Protein AF-A0A9W7D3G8-F1 (afdb_monomer)

Nearest PDB structures (foldseek):
  3hm5-assembly1_A  TM=4.843E-01  e=8.483E+00  Homo sapiens
  6sce-assembly1_A  TM=4.038E-01  e=8.483E+00  Thermus thermophilus HB8

InterPro domains:
  IPR009057 Homedomain-like superfamily [SSF46689] (3-89)

Structure (mmCIF, N/CA/C/O backbone):
data_AF-A0A9W7D3G8-F1
#
_entry.id   AF-A0A9W7D3G8-F1
#
loop_
_atom_site.group_PDB
_atom_site.id
_atom_site.type_symbol
_atom_site.label_atom_id
_atom_site.label_alt_id
_atom_site.label_comp_id
_atom_site.label_asym_id
_atom_site.label_entity_id
_atom_site.label_seq_id
_atom_site.pdbx_PDB_ins_code
_atom_site.Cartn_x
_atom_site.Cartn_y
_atom_site.Cartn_z
_atom_site.occupancy
_atom_site.B_iso_or_equiv
_atom_site.auth_seq_id
_atom_site.auth_comp_id
_atom_site.auth_asym_id
_atom_site.auth_atom_id
_atom_site.pdbx_PDB_model_num
ATOM 1 N N . MET A 1 1 ? 41.349 -8.735 -30.946 1.00 40.84 1 MET A N 1
ATOM 2 C CA . MET A 1 1 ? 40.326 -9.635 -31.517 1.00 40.84 1 MET A CA 1
ATOM 3 C C . MET A 1 1 ? 39.024 -8.862 -31.559 1.00 40.84 1 MET A C 1
ATOM 5 O O . MET A 1 1 ? 38.659 -8.267 -30.554 1.00 40.84 1 MET A O 1
ATOM 9 N N . ALA A 1 2 ? 38.453 -8.734 -32.753 1.00 48.41 2 ALA A N 1
ATOM 10 C CA . ALA A 1 2 ? 37.359 -7.824 -33.064 1.00 48.41 2 ALA A CA 1
ATOM 11 C C . ALA A 1 2 ? 36.114 -8.141 -32.227 1.00 48.41 2 ALA A C 1
ATOM 13 O O . ALA A 1 2 ? 35.678 -9.291 -32.185 1.00 4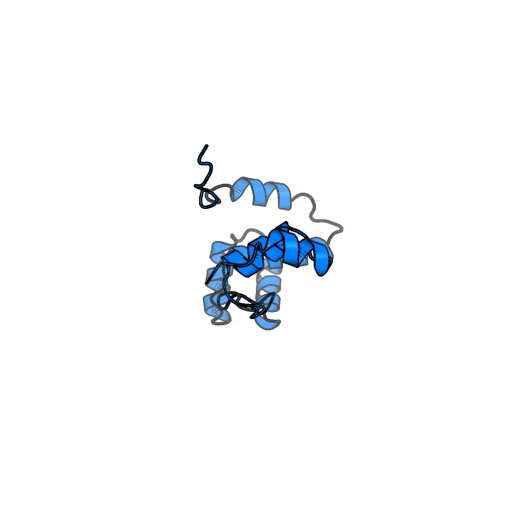8.41 2 ALA A O 1
ATOM 14 N N . GLY A 1 3 ? 35.552 -7.121 -31.574 1.00 55.50 3 GLY A N 1
ATOM 15 C CA . GLY A 1 3 ? 34.208 -7.206 -31.019 1.00 55.50 3 GLY A CA 1
ATOM 16 C C . GLY A 1 3 ? 33.259 -7.531 -32.164 1.00 55.50 3 GLY A C 1
ATOM 17 O O . GLY A 1 3 ? 33.122 -6.732 -33.088 1.00 55.50 3 GLY A O 1
ATOM 18 N N . GLN A 1 4 ? 32.696 -8.738 -32.150 1.00 65.62 4 GLN A N 1
ATOM 19 C CA . GLN A 1 4 ? 31.721 -9.150 -33.149 1.00 65.62 4 GLN A CA 1
ATOM 20 C C . GLN A 1 4 ? 30.579 -8.134 -33.174 1.00 65.62 4 GLN A C 1
ATOM 22 O O . GLN A 1 4 ? 30.129 -7.678 -32.120 1.00 65.62 4 GLN A O 1
ATOM 27 N N . ASP A 1 5 ? 30.139 -7.770 -34.379 1.00 85.50 5 ASP A N 1
ATOM 28 C CA . ASP A 1 5 ? 29.003 -6.881 -34.578 1.00 85.50 5 ASP A CA 1
ATOM 29 C C . ASP A 1 5 ? 27.758 -7.513 -33.942 1.00 85.50 5 ASP A C 1
ATOM 31 O O . ASP A 1 5 ? 27.146 -8.442 -34.478 1.00 85.50 5 ASP A O 1
ATOM 35 N N . TRP A 1 6 ? 27.415 -7.041 -32.744 1.00 82.00 6 TRP A N 1
ATOM 36 C CA . TRP A 1 6 ? 26.304 -7.552 -31.949 1.00 82.00 6 TRP A CA 1
ATOM 37 C C . TRP A 1 6 ? 24.971 -7.410 -32.692 1.00 82.00 6 TRP A C 1
ATOM 39 O O . TRP A 1 6 ? 24.040 -8.164 -32.409 1.00 82.00 6 TRP A O 1
ATOM 49 N N . LEU A 1 7 ? 24.881 -6.494 -33.664 1.00 84.88 7 LEU A N 1
ATOM 50 C CA . LEU A 1 7 ? 23.701 -6.308 -34.501 1.00 84.88 7 LEU A CA 1
ATOM 51 C C . LEU A 1 7 ? 23.529 -7.470 -35.491 1.00 84.88 7 LEU A C 1
ATOM 53 O O . LEU A 1 7 ? 22.426 -7.996 -35.640 1.00 84.88 7 LEU A O 1
ATOM 57 N N . ALA A 1 8 ? 24.624 -7.923 -36.107 1.00 85.56 8 ALA A N 1
ATOM 58 C CA . ALA A 1 8 ? 24.630 -9.088 -36.988 1.00 85.56 8 ALA A CA 1
ATOM 59 C C . ALA A 1 8 ? 24.293 -10.381 -36.224 1.00 85.56 8 ALA A C 1
ATOM 61 O O . ALA A 1 8 ? 23.520 -11.209 -36.709 1.00 85.56 8 ALA A O 1
ATOM 62 N N . VAL A 1 9 ? 24.810 -10.526 -34.998 1.00 84.19 9 VAL A N 1
ATOM 63 C CA . VAL A 1 9 ? 24.475 -11.649 -34.103 1.00 84.19 9 VAL A CA 1
ATOM 64 C C . VAL A 1 9 ? 23.005 -11.596 -33.669 1.00 84.19 9 VAL A C 1
ATOM 66 O O . VAL A 1 9 ? 22.341 -12.628 -33.603 1.00 84.19 9 VAL A O 1
ATOM 69 N N . ALA A 1 10 ? 22.457 -10.409 -33.406 1.00 87.56 10 ALA A N 1
ATOM 70 C CA . ALA A 1 10 ? 21.046 -10.253 -33.056 1.00 87.56 10 ALA A CA 1
ATOM 71 C C . ALA A 1 10 ? 20.121 -10.662 -34.211 1.00 87.56 10 ALA A C 1
ATOM 73 O O . ALA A 1 10 ? 19.169 -11.416 -34.000 1.00 87.56 10 ALA A O 1
ATOM 74 N N . ALA A 1 11 ? 20.441 -10.220 -35.432 1.00 86.69 11 ALA A N 1
ATOM 75 C CA . ALA A 1 11 ? 19.683 -10.550 -36.634 1.00 86.69 11 ALA A CA 1
ATOM 76 C C . ALA A 1 11 ? 19.690 -12.059 -36.928 1.00 86.69 11 ALA A C 1
ATOM 78 O O . ALA A 1 11 ? 18.644 -12.617 -37.254 1.00 86.69 11 ALA A O 1
ATOM 79 N N . SER A 1 12 ? 20.832 -12.734 -36.755 1.00 88.81 12 SER A N 1
ATOM 80 C CA . SER A 1 12 ? 20.933 -14.183 -36.977 1.00 88.81 12 SER A CA 1
ATOM 81 C C . SER A 1 12 ? 20.210 -15.020 -35.918 1.00 88.81 12 SER A C 1
ATOM 83 O O . SER A 1 12 ? 19.737 -16.109 -36.227 1.00 88.81 12 SER A O 1
ATOM 85 N N . ASN A 1 13 ? 20.078 -14.508 -34.690 1.00 89.00 13 ASN A N 1
ATOM 86 C CA . ASN A 1 13 ? 19.409 -15.196 -33.580 1.00 89.00 13 ASN A CA 1
ATOM 87 C C . ASN A 1 13 ? 17.949 -14.754 -33.378 1.00 89.00 13 ASN A C 1
ATOM 89 O O . ASN A 1 13 ? 17.342 -15.103 -32.366 1.00 89.00 13 ASN A O 1
ATOM 93 N N . ALA A 1 14 ? 17.388 -13.968 -34.305 1.00 90.31 14 ALA A N 1
ATOM 94 C CA . ALA A 1 14 ? 16.047 -13.385 -34.195 1.00 90.31 14 ALA A CA 1
ATOM 95 C C . ALA A 1 14 ? 15.807 -12.630 -32.865 1.00 90.31 14 ALA A C 1
ATOM 97 O O . ALA A 1 14 ? 14.689 -12.561 -32.352 1.00 90.31 14 ALA A O 1
ATOM 98 N N . VAL A 1 15 ? 16.863 -12.041 -32.298 1.00 87.12 15 VAL A N 1
ATOM 99 C CA . VAL A 1 15 ? 16.794 -11.210 -31.093 1.00 87.12 15 VAL A CA 1
ATOM 100 C C . VAL A 1 15 ? 16.591 -9.764 -31.523 1.00 87.12 15 VAL A C 1
ATOM 102 O O . VAL A 1 15 ? 17.273 -9.266 -32.417 1.00 87.12 15 VAL A O 1
ATOM 105 N N . SER A 1 16 ? 15.669 -9.048 -30.874 1.00 88.44 16 SER A N 1
ATOM 106 C CA . SER A 1 16 ? 15.460 -7.635 -31.198 1.00 88.44 16 SER A CA 1
ATOM 107 C C . SER A 1 16 ? 16.734 -6.815 -30.947 1.00 88.44 16 SER A C 1
ATOM 109 O O . SER A 1 16 ? 17.447 -7.045 -29.965 1.00 88.44 16 SER A O 1
ATOM 111 N N . ALA A 1 17 ? 16.997 -5.811 -31.789 1.00 86.06 17 ALA A N 1
ATOM 112 C CA . ALA A 1 17 ? 18.155 -4.929 -31.623 1.00 86.06 17 ALA A CA 1
ATOM 113 C C . ALA A 1 17 ? 18.176 -4.260 -30.236 1.00 86.06 17 ALA A C 1
ATOM 115 O O . ALA A 1 17 ? 19.233 -4.105 -29.630 1.00 86.06 17 ALA A O 1
ATOM 116 N N . SER A 1 18 ? 17.001 -3.930 -29.690 1.00 84.88 18 SER A N 1
ATOM 117 C CA . SER A 1 18 ? 16.853 -3.377 -28.341 1.00 84.88 18 SER A CA 1
ATOM 118 C C . SER A 1 18 ? 17.298 -4.359 -27.255 1.00 84.88 18 SER A C 1
ATOM 120 O O . SER A 1 18 ? 18.024 -3.977 -26.337 1.00 84.88 18 SER A O 1
ATOM 122 N N . THR A 1 19 ? 16.900 -5.630 -27.366 1.00 83.25 19 THR A N 1
ATOM 123 C CA . THR A 1 19 ? 17.289 -6.695 -26.430 1.00 83.25 19 THR A CA 1
ATOM 124 C C . THR A 1 19 ? 18.784 -6.980 -26.518 1.00 83.25 19 THR A C 1
ATOM 126 O O . THR A 1 19 ? 19.449 -7.024 -25.486 1.00 83.25 19 THR A O 1
ATOM 129 N N . ALA A 1 20 ? 19.326 -7.109 -27.730 1.00 87.00 20 ALA A N 1
ATOM 130 C CA . ALA A 1 20 ? 20.750 -7.347 -27.940 1.00 87.00 20 ALA A CA 1
ATOM 131 C C . ALA A 1 20 ? 21.598 -6.191 -27.394 1.00 87.00 20 ALA A C 1
ATOM 133 O O . ALA A 1 20 ? 22.511 -6.424 -26.609 1.00 87.00 20 ALA A O 1
ATOM 134 N N . ARG A 1 21 ? 21.214 -4.937 -27.680 1.00 85.50 21 ARG A N 1
ATOM 135 C CA . ARG A 1 21 ? 21.859 -3.750 -27.104 1.00 85.50 21 ARG A CA 1
ATOM 136 C C . ARG A 1 21 ? 21.813 -3.760 -25.579 1.00 85.50 21 ARG A C 1
ATOM 138 O O . ARG A 1 21 ? 22.806 -3.416 -24.947 1.00 85.50 21 ARG A O 1
ATOM 145 N N . CYS A 1 22 ? 20.679 -4.136 -24.986 1.00 81.94 22 CYS A N 1
ATOM 146 C CA . CYS A 1 22 ? 20.534 -4.220 -23.534 1.00 81.94 22 CYS A CA 1
ATOM 147 C C . CYS A 1 22 ? 21.470 -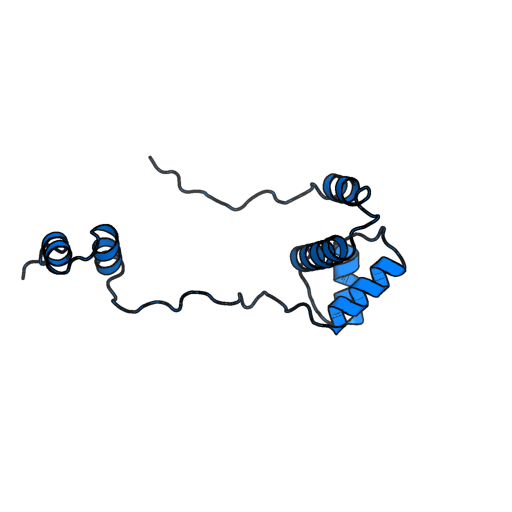5.279 -22.933 1.00 81.94 22 CYS A C 1
ATOM 149 O O . CYS A 1 22 ? 22.140 -4.989 -21.948 1.00 81.94 22 CYS A O 1
ATOM 151 N N . ILE A 1 23 ? 21.580 -6.459 -23.550 1.00 83.56 23 ILE A N 1
ATOM 152 C CA . ILE A 1 23 ? 22.485 -7.534 -23.109 1.00 83.56 23 ILE A CA 1
ATOM 153 C C . ILE A 1 23 ? 23.949 -7.099 -23.242 1.00 83.56 23 ILE A C 1
ATOM 155 O O . ILE A 1 23 ? 24.708 -7.214 -22.281 1.00 83.56 23 ILE A O 1
ATOM 159 N N . THR A 1 24 ? 24.336 -6.540 -24.393 1.00 83.56 24 THR A N 1
ATOM 160 C CA . THR A 1 24 ? 25.699 -6.046 -24.634 1.00 83.56 24 THR A CA 1
ATOM 161 C C . THR A 1 24 ? 26.067 -4.916 -23.671 1.00 83.56 24 THR A C 1
ATOM 163 O O . THR A 1 24 ? 27.162 -4.924 -23.121 1.00 83.56 24 THR A O 1
ATOM 166 N N . ALA A 1 25 ? 25.152 -3.973 -23.414 1.00 82.62 25 ALA A N 1
ATOM 167 C CA . ALA A 1 25 ? 25.376 -2.870 -22.478 1.00 82.62 25 ALA A CA 1
ATOM 168 C C . ALA A 1 25 ? 25.412 -3.327 -21.012 1.00 82.62 25 ALA A C 1
ATOM 170 O O . ALA A 1 25 ? 26.158 -2.766 -20.214 1.00 82.62 25 ALA A O 1
ATOM 171 N N . LYS A 1 26 ? 24.613 -4.338 -20.650 1.00 81.75 26 LYS A N 1
ATOM 172 C CA . LYS A 1 26 ? 24.596 -4.920 -19.302 1.00 81.75 26 LYS A CA 1
ATOM 173 C C . LYS A 1 26 ? 25.840 -5.774 -19.033 1.00 81.75 26 LYS A C 1
ATOM 175 O O . LYS A 1 26 ? 26.209 -5.939 -17.876 1.00 81.75 26 LYS A O 1
ATOM 180 N N . GLY A 1 27 ? 26.463 -6.331 -20.077 1.00 78.50 27 GLY A N 1
ATOM 181 C CA . GLY A 1 27 ? 27.680 -7.146 -19.977 1.00 78.50 27 GLY A CA 1
ATOM 182 C C . GLY A 1 27 ? 27.493 -8.481 -19.245 1.00 78.50 27 GLY A C 1
ATOM 183 O O . GLY A 1 27 ? 28.469 -9.166 -18.964 1.00 78.50 27 GLY A O 1
ATOM 184 N N . SER A 1 28 ? 26.250 -8.854 -18.926 1.00 73.00 28 SER A N 1
ATOM 185 C CA . SER A 1 28 ? 25.898 -10.087 -18.226 1.00 73.00 28 SER A CA 1
ATOM 186 C C . SER A 1 28 ? 24.575 -10.638 -18.753 1.00 73.00 28 SER A C 1
ATOM 188 O O . SER A 1 28 ? 23.599 -9.901 -18.924 1.00 73.00 28 SER A O 1
ATOM 190 N N . ILE A 1 29 ? 24.548 -11.953 -18.977 1.00 74.00 29 ILE A N 1
ATOM 191 C CA . ILE A 1 29 ? 23.344 -12.717 -19.335 1.00 74.00 29 ILE A CA 1
ATOM 192 C C . ILE A 1 29 ? 22.472 -13.039 -18.115 1.00 74.00 29 ILE A C 1
ATOM 194 O O . ILE A 1 29 ? 21.399 -13.624 -18.262 1.00 74.00 29 ILE A O 1
ATOM 198 N N . GLU A 1 30 ? 22.913 -12.663 -16.912 1.00 77.19 30 GLU A N 1
ATOM 199 C CA . GLU A 1 30 ? 22.171 -12.921 -15.688 1.00 77.19 30 GLU A CA 1
ATOM 200 C C . GLU A 1 30 ? 20.860 -12.129 -15.692 1.00 77.19 30 GLU A C 1
ATOM 202 O O . GLU A 1 30 ? 20.823 -10.888 -15.744 1.00 77.19 30 GLU A O 1
ATOM 207 N N . GLN A 1 31 ? 19.749 -12.864 -15.672 1.00 70.62 31 GLN A N 1
ATOM 208 C CA . GLN A 1 31 ? 18.434 -12.274 -15.505 1.00 70.62 31 GLN A CA 1
ATOM 209 C C . GLN A 1 31 ? 18.302 -11.851 -14.046 1.00 70.62 31 GLN A C 1
ATOM 211 O O . GLN A 1 31 ? 18.267 -12.688 -13.152 1.00 70.62 31 GLN A O 1
ATOM 216 N N . GLN A 1 32 ? 18.228 -10.540 -13.805 1.00 72.94 32 GLN A N 1
ATOM 217 C CA . GLN A 1 32 ? 17.902 -10.057 -12.469 1.00 72.94 32 GLN A CA 1
ATOM 218 C C . GLN A 1 32 ? 16.508 -10.572 -12.094 1.00 72.94 32 GLN A C 1
ATOM 220 O O . GLN A 1 32 ? 15.622 -10.561 -12.962 1.00 72.94 32 GLN A O 1
ATOM 225 N N . PRO A 1 33 ? 16.300 -10.997 -10.837 1.00 74.75 33 PRO A N 1
ATOM 226 C CA . PRO A 1 33 ? 14.980 -11.374 -10.363 1.00 74.75 33 PRO A CA 1
ATOM 227 C C . PRO A 1 33 ? 14.007 -10.228 -10.650 1.00 74.75 33 PRO A C 1
ATOM 229 O O . PRO A 1 33 ? 14.234 -9.075 -10.279 1.00 74.75 33 PRO A O 1
ATOM 232 N N . ARG A 1 34 ? 12.956 -10.536 -11.413 1.00 78.19 34 ARG A N 1
ATOM 233 C CA . ARG A 1 34 ? 11.941 -9.560 -11.799 1.00 78.19 34 ARG A CA 1
ATOM 234 C C . ARG A 1 34 ? 10.887 -9.501 -10.706 1.00 78.19 34 ARG A C 1
ATOM 236 O O . ARG A 1 34 ? 10.214 -10.492 -10.443 1.00 78.19 34 ARG A O 1
ATOM 243 N N . GLY A 1 35 ? 10.723 -8.316 -10.131 1.00 74.50 35 GLY A N 1
ATOM 244 C CA . GLY A 1 35 ? 9.776 -8.079 -9.048 1.00 74.50 35 GLY A CA 1
ATOM 245 C C . GLY A 1 35 ? 10.364 -8.358 -7.666 1.00 74.50 35 GLY A C 1
ATOM 246 O O . GLY A 1 35 ? 11.390 -9.013 -7.509 1.00 74.50 35 GLY A O 1
ATOM 247 N N . GLY A 1 36 ? 9.708 -7.796 -6.656 1.00 69.69 36 GLY A N 1
ATOM 248 C CA . GLY A 1 36 ? 10.106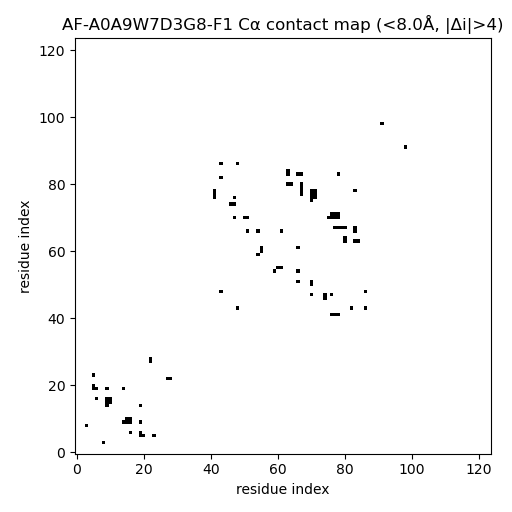 -7.897 -5.261 1.00 69.69 36 GLY A CA 1
ATOM 249 C C . GLY A 1 36 ? 9.236 -6.996 -4.396 1.00 69.69 36 GLY A C 1
ATOM 250 O O . GLY A 1 36 ? 8.810 -5.921 -4.825 1.00 69.69 36 GLY A O 1
ATOM 251 N N . VAL A 1 37 ? 8.957 -7.443 -3.175 1.00 65.56 37 VAL A N 1
ATOM 252 C CA . VAL A 1 37 ? 8.341 -6.592 -2.157 1.00 65.56 37 VAL A CA 1
ATOM 253 C C . VAL A 1 37 ? 9.450 -5.729 -1.571 1.00 65.56 37 VAL A C 1
ATOM 255 O O . VAL A 1 37 ? 10.488 -6.243 -1.158 1.00 65.56 37 VAL A O 1
ATOM 258 N N . ARG A 1 38 ? 9.261 -4.405 -1.565 1.00 66.88 38 ARG A N 1
ATOM 259 C CA . ARG A 1 38 ? 10.210 -3.503 -0.900 1.00 66.88 38 ARG A CA 1
ATOM 260 C C . ARG A 1 38 ? 10.264 -3.885 0.577 1.00 66.88 38 ARG A C 1
ATOM 262 O O . ARG A 1 38 ? 9.212 -4.031 1.189 1.00 66.88 38 ARG A O 1
ATOM 269 N N . SER A 1 39 ? 11.458 -3.981 1.154 1.00 58.56 39 SER A N 1
ATOM 270 C CA . SER A 1 39 ? 11.650 -4.291 2.581 1.00 58.56 39 SER A CA 1
ATOM 271 C C . SER A 1 39 ? 10.895 -3.338 3.517 1.00 58.56 39 SER A C 1
ATOM 273 O O . SER A 1 39 ? 10.501 -3.736 4.604 1.00 58.56 39 SER A O 1
ATOM 275 N N . VAL A 1 40 ? 10.633 -2.104 3.072 1.00 59.09 40 VAL A N 1
ATOM 276 C CA . VAL A 1 40 ? 9.866 -1.085 3.811 1.00 59.09 40 VAL A CA 1
ATOM 277 C C . VAL A 1 40 ? 8.340 -1.272 3.738 1.00 59.09 40 VAL A C 1
ATOM 279 O O . VAL A 1 40 ? 7.587 -0.527 4.359 1.00 59.09 40 VAL A O 1
ATOM 282 N N . CYS A 1 41 ? 7.848 -2.228 2.947 1.00 57.41 41 CYS A N 1
ATOM 283 C CA . CYS A 1 41 ? 6.421 -2.507 2.834 1.00 57.41 41 CYS A CA 1
ATOM 284 C C . CYS A 1 41 ? 5.971 -3.349 4.031 1.00 57.41 41 CYS A C 1
ATOM 286 O O . CYS A 1 41 ? 5.913 -4.577 3.953 1.00 57.41 41 CYS A O 1
ATOM 288 N N . ILE A 1 42 ? 5.641 -2.684 5.138 1.00 67.31 42 ILE A N 1
ATOM 289 C CA 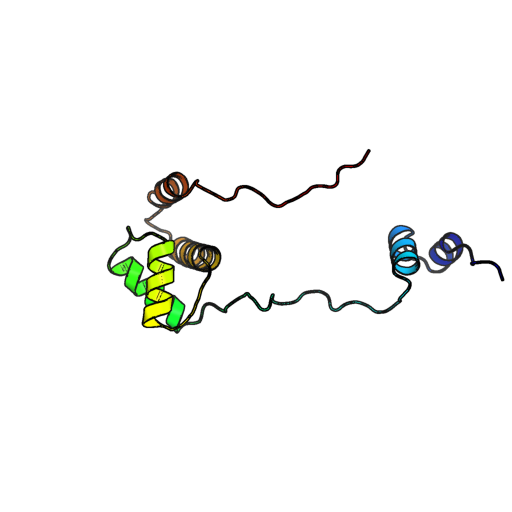. ILE A 1 42 ? 4.987 -3.337 6.272 1.00 67.31 42 ILE A CA 1
ATOM 290 C C . ILE A 1 42 ? 3.627 -3.843 5.804 1.00 67.31 42 ILE A C 1
ATOM 292 O O . ILE A 1 42 ? 2.815 -3.105 5.239 1.00 67.31 42 ILE A O 1
ATOM 296 N N . LYS A 1 43 ? 3.406 -5.145 5.984 1.00 75.81 43 LYS A N 1
ATOM 297 C CA . LYS A 1 43 ? 2.149 -5.776 5.607 1.00 75.81 43 LYS A CA 1
ATOM 298 C C . LYS A 1 43 ? 1.067 -5.260 6.550 1.00 75.81 43 LYS A C 1
ATOM 300 O O . LYS A 1 43 ? 1.220 -5.377 7.760 1.00 75.81 43 LYS A O 1
ATOM 305 N N . MET A 1 44 ? -0.024 -4.740 5.996 1.00 84.19 44 MET A N 1
ATOM 306 C CA . MET A 1 44 ? -1.235 -4.467 6.768 1.00 84.19 44 MET A CA 1
ATOM 307 C C . MET A 1 44 ? -1.787 -5.800 7.269 1.00 84.19 44 MET A C 1
ATOM 309 O O . MET A 1 44 ? -2.355 -6.579 6.500 1.00 84.19 44 MET A O 1
ATOM 313 N N . THR A 1 45 ? -1.497 -6.123 8.528 1.00 85.44 45 THR A N 1
ATOM 314 C CA . THR A 1 45 ? -1.958 -7.354 9.167 1.00 85.44 45 THR A CA 1
ATOM 315 C C . THR A 1 45 ? -3.443 -7.242 9.493 1.00 85.44 45 THR A C 1
ATOM 317 O O . THR A 1 45 ? -4.001 -6.149 9.537 1.00 85.44 45 THR A O 1
ATOM 320 N N . VAL A 1 46 ? -4.093 -8.383 9.727 1.00 83.94 46 VAL A N 1
ATOM 321 C CA . VAL A 1 46 ? -5.514 -8.419 10.109 1.00 83.94 46 VAL A CA 1
ATOM 322 C C . VAL A 1 46 ? -5.758 -7.613 11.388 1.00 83.94 46 VAL A C 1
ATOM 324 O O . VAL A 1 46 ? -6.740 -6.892 11.472 1.00 83.94 46 VAL A O 1
ATOM 327 N N . GLU A 1 47 ? -4.830 -7.676 12.343 1.00 86.88 47 GLU A N 1
ATOM 328 C CA . GLU A 1 47 ? -4.881 -6.910 13.592 1.00 86.88 47 GLU A CA 1
ATOM 329 C C . GLU A 1 47 ? -4.837 -5.393 13.352 1.00 86.88 47 GLU A C 1
ATOM 331 O O . GLU A 1 47 ? -5.706 -4.669 13.833 1.00 86.88 47 GLU A O 1
ATOM 336 N N . VAL A 1 48 ? -3.891 -4.918 12.532 1.00 88.12 48 VAL A N 1
ATOM 337 C CA . VAL A 1 48 ? -3.778 -3.496 12.160 1.00 88.12 48 VAL A CA 1
ATOM 338 C C . VAL A 1 48 ? -5.028 -3.023 11.415 1.00 88.12 48 VAL A C 1
ATOM 340 O O . VAL A 1 48 ? -5.542 -1.941 11.687 1.00 88.12 48 VAL A O 1
ATOM 343 N N . MET A 1 49 ? -5.549 -3.842 10.498 1.00 88.31 49 MET A N 1
ATOM 344 C CA . MET A 1 49 ? -6.777 -3.534 9.758 1.00 88.31 49 MET A CA 1
ATOM 345 C C . MET A 1 49 ? -8.005 -3.482 10.676 1.00 88.31 49 MET A C 1
ATOM 347 O O . MET A 1 49 ? -8.841 -2.602 10.508 1.00 88.31 49 MET A O 1
ATOM 351 N N . SER A 1 50 ? -8.098 -4.377 11.663 1.00 88.50 50 SER A N 1
ATOM 352 C CA . SER A 1 50 ? -9.198 -4.394 12.634 1.00 88.50 50 SER A CA 1
ATOM 353 C C . SER A 1 50 ? -9.199 -3.146 13.515 1.00 88.50 50 SER A C 1
ATOM 355 O O . SER A 1 50 ? -10.257 -2.571 13.746 1.00 88.50 50 SER A O 1
ATOM 357 N N . LYS A 1 51 ? -8.024 -2.702 13.980 1.00 89.25 51 LYS A N 1
ATOM 358 C CA . LYS A 1 51 ? -7.903 -1.457 14.751 1.00 89.25 51 LYS A CA 1
ATOM 359 C C . LYS A 1 51 ? -8.250 -0.231 13.915 1.00 89.25 51 LYS A C 1
ATOM 361 O O . LYS A 1 51 ? -8.928 0.670 14.390 1.00 89.25 51 LYS A O 1
ATOM 366 N N . LEU A 1 52 ? -7.847 -0.229 12.645 1.00 87.75 52 LEU A N 1
ATOM 367 C CA . LEU A 1 52 ? -8.213 0.834 11.716 1.00 87.75 52 LEU A CA 1
ATOM 368 C C . LEU A 1 52 ? -9.733 0.904 11.476 1.00 87.75 52 LEU A C 1
ATOM 370 O O . LEU A 1 52 ? -10.260 1.999 11.319 1.00 87.75 52 LEU A O 1
ATOM 374 N N . GLU A 1 53 ? -10.439 -0.232 11.461 1.00 86.75 53 GLU A N 1
ATOM 375 C CA . GLU A 1 53 ? -11.910 -0.264 11.412 1.00 86.75 53 GLU A CA 1
ATOM 376 C C . GLU A 1 53 ? -12.548 0.327 12.671 1.00 86.75 53 GLU A C 1
ATOM 378 O O . GLU A 1 53 ? -13.400 1.204 12.556 1.00 86.75 53 GLU A O 1
ATOM 383 N N . GLU A 1 54 ? -12.086 -0.086 13.852 1.00 88.62 54 GLU A N 1
ATOM 384 C CA . GLU A 1 54 ? -12.557 0.424 15.149 1.00 88.62 54 GLU A CA 1
ATOM 385 C C . GLU A 1 54 ? -12.426 1.954 15.234 1.00 88.62 54 GLU A C 1
ATOM 387 O O . GLU A 1 54 ? -13.379 2.648 15.579 1.00 88.62 54 GLU A O 1
ATOM 392 N N . TYR A 1 55 ? -11.289 2.498 14.798 1.00 85.88 55 TYR A N 1
ATOM 393 C CA . TYR A 1 55 ? -11.050 3.941 14.750 1.00 85.88 55 TYR A CA 1
ATOM 394 C C . TYR A 1 55 ? -12.028 4.695 13.843 1.00 85.88 55 TYR A C 1
ATOM 396 O O . TYR A 1 55 ? -12.438 5.805 14.176 1.00 85.88 55 TYR A O 1
ATOM 404 N N . LEU A 1 56 ? -12.403 4.116 12.700 1.00 82.50 56 LEU A N 1
ATOM 405 C CA . LEU A 1 56 ? -13.373 4.729 11.788 1.00 82.50 56 LEU A CA 1
ATOM 406 C C . LEU A 1 56 ? -14.798 4.679 12.336 1.00 82.50 56 LEU A C 1
ATOM 408 O O . LEU A 1 56 ? -15.559 5.618 12.102 1.00 82.50 56 LEU A O 1
ATOM 412 N N . ASP A 1 57 ? -15.153 3.592 13.023 1.00 82.00 57 ASP A N 1
ATOM 413 C CA . ASP A 1 57 ? -16.469 3.431 13.642 1.00 82.00 57 ASP A CA 1
ATOM 414 C C . ASP A 1 57 ? -16.632 4.371 14.854 1.00 82.00 57 ASP A C 1
ATOM 416 O O . ASP A 1 57 ? -17.727 4.887 15.085 1.00 82.00 57 ASP A O 1
ATOM 420 N N . GLU A 1 58 ? -15.551 4.650 15.593 1.00 83.75 58 GLU A N 1
ATOM 421 C CA . GLU A 1 58 ? -15.552 5.588 16.723 1.00 83.75 58 GLU A CA 1
ATOM 422 C C . GLU A 1 58 ? -15.476 7.062 16.290 1.00 83.75 58 GLU A C 1
ATOM 424 O O . GLU A 1 58 ? -16.256 7.885 16.773 1.00 83.75 58 GLU A O 1
ATOM 429 N N . GLN A 1 59 ? -14.530 7.414 15.409 1.00 77.56 59 GLN A N 1
ATOM 430 C CA . GLN A 1 59 ? -14.228 8.798 15.016 1.00 77.56 59 GLN A CA 1
ATOM 431 C C . GLN A 1 59 ? -13.753 8.877 13.552 1.00 77.56 59 GLN A C 1
ATOM 433 O O . GLN A 1 59 ? -12.563 8.828 13.230 1.00 77.56 59 GLN A O 1
ATOM 438 N N . ALA A 1 60 ? -14.705 9.050 12.633 1.00 71.12 60 ALA A N 1
ATOM 439 C CA . ALA A 1 60 ? -14.439 9.114 11.193 1.00 71.12 60 ALA A CA 1
ATOM 440 C C . ALA A 1 60 ? -13.709 10.395 10.721 1.00 71.12 60 ALA A C 1
ATOM 442 O O . ALA A 1 60 ? -13.305 10.476 9.559 1.00 71.12 60 ALA A O 1
ATOM 443 N N . ASP A 1 61 ? -13.562 11.401 11.583 1.00 74.19 61 ASP A N 1
ATOM 444 C CA . ASP A 1 61 ? -12.915 12.692 11.317 1.00 74.19 61 ASP A CA 1
ATOM 445 C C . ASP A 1 61 ? -11.413 12.714 11.653 1.00 74.19 61 ASP A C 1
ATOM 447 O O . ASP A 1 61 ? -10.729 13.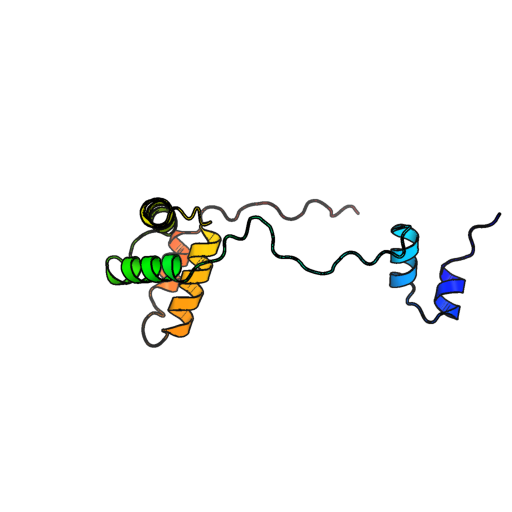710 11.400 1.00 74.19 61 ASP A O 1
ATOM 451 N N . MET A 1 62 ? -10.866 11.613 12.176 1.00 78.50 62 MET A N 1
ATOM 452 C CA . MET A 1 62 ? -9.441 11.522 12.484 1.00 78.50 62 MET A CA 1
ATOM 453 C C . MET A 1 62 ? -8.564 11.613 11.230 1.00 78.50 62 MET A C 1
ATOM 455 O O . MET A 1 62 ? -8.812 10.993 10.194 1.00 78.50 62 MET A O 1
ATOM 459 N N . THR A 1 63 ? -7.461 12.355 11.346 1.00 82.62 63 THR A N 1
ATOM 460 C CA . THR A 1 63 ? -6.475 12.454 10.265 1.00 82.62 63 THR A CA 1
ATOM 461 C C . THR A 1 63 ? -5.646 11.170 10.154 1.00 82.62 63 THR A C 1
ATOM 463 O O . THR A 1 63 ? -5.375 10.485 11.141 1.00 82.62 63 THR A O 1
ATOM 466 N N . MET A 1 64 ? -5.156 10.862 8.948 1.00 83.50 64 MET A N 1
ATOM 467 C CA . MET A 1 64 ? -4.326 9.669 8.709 1.00 83.50 64 MET A CA 1
ATOM 468 C C . MET A 1 64 ? -3.013 9.671 9.512 1.00 83.50 64 MET A C 1
ATOM 470 O O . MET A 1 64 ? -2.477 8.606 9.815 1.00 83.50 64 MET A O 1
ATOM 474 N N . ALA A 1 65 ? -2.489 10.853 9.856 1.00 84.25 65 ALA A N 1
ATOM 475 C CA . ALA A 1 65 ? -1.308 10.992 10.705 1.00 84.25 65 ALA A CA 1
ATOM 476 C C . ALA A 1 65 ? -1.591 10.544 12.148 1.00 84.25 65 ALA A C 1
ATOM 478 O O . ALA A 1 65 ? -0.790 9.814 12.728 1.00 84.25 65 ALA A O 1
ATOM 479 N N . VAL A 1 66 ? -2.757 10.912 12.686 1.00 85.00 66 VAL A N 1
ATOM 480 C CA . VAL A 1 66 ? -3.203 10.477 14.017 1.00 85.00 66 VAL A CA 1
ATOM 481 C C . VAL A 1 66 ? -3.486 8.976 14.020 1.00 85.00 66 VAL A C 1
ATOM 483 O O . VAL A 1 66 ? -2.991 8.269 14.893 1.00 85.00 66 VAL A O 1
ATOM 486 N N . MET A 1 67 ? -4.173 8.459 12.994 1.00 87.44 67 MET A N 1
ATOM 487 C CA . MET A 1 67 ? -4.403 7.014 12.855 1.00 87.44 67 MET A CA 1
ATOM 488 C C . MET A 1 67 ? -3.091 6.224 12.804 1.00 87.44 67 MET A C 1
ATOM 490 O O . MET A 1 67 ? -2.986 5.170 13.423 1.00 87.44 67 MET A O 1
ATOM 494 N N . LYS A 1 68 ? -2.063 6.736 12.111 1.00 87.38 68 LYS A N 1
ATOM 495 C CA . LYS A 1 68 ? -0.724 6.131 12.127 1.00 87.38 68 LYS A CA 1
ATOM 496 C C . LYS A 1 68 ? -0.177 6.047 13.557 1.00 87.38 68 LYS A C 1
ATOM 498 O O . LYS A 1 68 ? 0.320 4.997 13.955 1.00 87.38 68 LYS A O 1
ATOM 503 N N . GLU A 1 69 ? -0.188 7.157 14.288 1.00 89.06 69 GLU A N 1
ATOM 504 C CA . GLU A 1 69 ? 0.392 7.229 15.633 1.00 89.06 69 GLU A CA 1
ATOM 505 C C . GLU A 1 69 ? -0.330 6.298 16.616 1.00 89.06 69 GLU A C 1
ATOM 507 O O . GLU A 1 69 ? 0.310 5.624 17.422 1.00 89.06 69 GLU A O 1
ATOM 512 N N . TRP A 1 70 ? -1.651 6.186 16.489 1.00 89.00 70 TRP A N 1
ATOM 513 C CA . TRP A 1 70 ? -2.462 5.267 17.285 1.00 89.00 70 TRP A CA 1
ATOM 514 C C . TRP A 1 70 ? -2.180 3.807 16.939 1.00 89.00 70 TRP A C 1
ATOM 516 O O . TRP A 1 70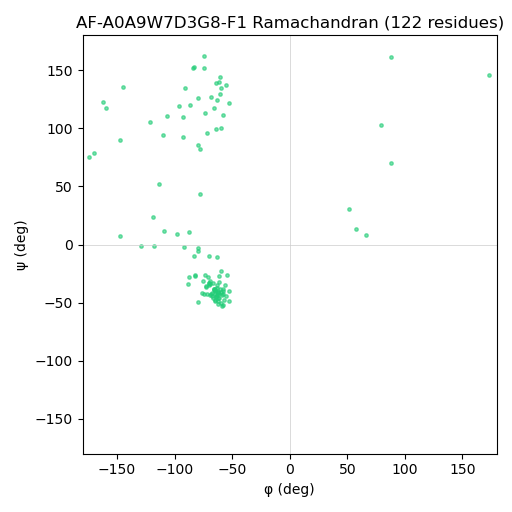 ? -1.965 3.002 17.839 1.00 89.00 70 TRP A O 1
ATOM 526 N N . LEU A 1 71 ? -2.049 3.473 15.652 1.00 90.00 71 LEU A N 1
ATOM 527 C CA . LEU A 1 71 ? -1.635 2.132 15.234 1.00 90.00 71 LEU A CA 1
ATOM 528 C C . LEU A 1 71 ? -0.252 1.766 15.779 1.00 90.00 71 LEU A C 1
ATOM 530 O O . LEU A 1 71 ? -0.056 0.638 16.238 1.00 90.00 71 LEU A O 1
ATOM 534 N N . LEU A 1 72 ? 0.693 2.709 15.779 1.00 88.50 72 LEU A N 1
ATOM 535 C CA . LEU A 1 72 ? 2.007 2.490 16.376 1.00 88.50 72 LEU A CA 1
ATOM 536 C C . LEU A 1 72 ? 1.897 2.228 17.885 1.00 88.50 72 LEU A C 1
ATOM 538 O O . LEU A 1 72 ? 2.586 1.350 18.400 1.00 88.50 72 LEU A O 1
ATOM 542 N N . ARG A 1 73 ? 1.025 2.958 18.586 1.00 88.88 73 ARG A N 1
ATOM 543 C CA . ARG A 1 73 ? 0.806 2.797 20.027 1.00 88.88 73 ARG A CA 1
ATOM 544 C C . ARG A 1 73 ? 0.119 1.476 20.383 1.00 88.88 73 ARG A C 1
ATOM 546 O O . ARG A 1 73 ? 0.547 0.823 21.331 1.00 88.88 73 ARG A O 1
ATOM 553 N N . ASP A 1 74 ? -0.906 1.092 19.632 1.00 90.12 74 ASP A N 1
ATOM 554 C CA . ASP A 1 74 ? -1.783 -0.032 19.976 1.00 90.12 74 ASP A CA 1
ATOM 555 C C . ASP A 1 74 ? -1.273 -1.369 19.432 1.00 90.12 74 ASP A C 1
ATOM 557 O O . ASP A 1 74 ? -1.441 -2.400 20.077 1.00 90.12 74 ASP A O 1
ATOM 561 N N . THR A 1 75 ? -0.633 -1.365 18.258 1.00 83.69 75 THR A N 1
ATOM 562 C CA . THR A 1 75 ? -0.208 -2.596 17.559 1.00 83.69 75 THR A CA 1
ATOM 563 C C . THR A 1 75 ? 1.304 -2.701 17.378 1.00 83.69 75 THR A C 1
ATOM 565 O O . THR A 1 75 ? 1.791 -3.685 16.823 1.00 83.69 75 THR A O 1
ATOM 568 N N . SER A 1 76 ? 2.081 -1.702 17.822 1.00 84.06 76 SER A N 1
ATOM 569 C CA . SER A 1 76 ? 3.536 -1.591 17.592 1.00 84.06 76 SER A CA 1
ATOM 570 C C . SER A 1 76 ? 3.962 -1.594 16.112 1.00 84.06 76 SER A C 1
ATOM 572 O O . SER A 1 76 ? 5.146 -1.724 15.796 1.00 84.06 76 SER A O 1
ATOM 574 N N . ALA A 1 77 ? 3.012 -1.412 15.189 1.00 83.12 77 ALA A N 1
ATOM 575 C CA . ALA A 1 77 ? 3.260 -1.385 13.755 1.00 83.12 77 ALA A CA 1
ATOM 576 C C . ALA A 1 77 ? 3.503 0.053 13.261 1.00 83.12 77 ALA A C 1
ATOM 578 O O . ALA A 1 77 ? 2.576 0.859 13.177 1.00 83.12 77 ALA A O 1
ATOM 579 N N . ASP A 1 78 ? 4.742 0.373 12.873 1.00 85.38 78 ASP A N 1
ATOM 580 C CA . ASP A 1 78 ? 5.077 1.672 12.264 1.00 85.38 78 ASP A CA 1
ATOM 581 C C . ASP A 1 78 ? 4.663 1.720 10.791 1.00 85.38 78 ASP A C 1
ATOM 583 O O . ASP A 1 78 ? 5.449 1.482 9.879 1.00 85.38 78 ASP A O 1
ATOM 587 N N . VAL A 1 79 ? 3.393 2.004 10.534 1.00 83.44 79 VAL A N 1
ATOM 588 C CA . VAL A 1 79 ? 2.870 2.084 9.168 1.00 83.44 79 VAL A CA 1
ATOM 589 C C . VAL A 1 79 ? 3.140 3.449 8.532 1.00 83.44 79 VAL A C 1
ATOM 591 O O . VAL A 1 79 ? 3.232 4.478 9.194 1.00 83.44 79 VAL A O 1
ATOM 594 N N . THR A 1 80 ? 3.237 3.502 7.205 1.00 84.69 80 THR A N 1
ATOM 595 C CA . THR A 1 80 ? 3.308 4.789 6.499 1.00 84.69 80 THR A CA 1
ATOM 596 C C . THR A 1 80 ? 1.910 5.359 6.269 1.00 84.69 80 THR A C 1
ATOM 598 O O . THR A 1 80 ? 0.953 4.607 6.071 1.00 84.69 80 THR A O 1
ATOM 601 N N . ILE A 1 81 ? 1.795 6.690 6.196 1.00 83.19 81 ILE A N 1
ATOM 602 C CA . ILE A 1 81 ? 0.535 7.386 5.866 1.00 83.19 81 ILE A CA 1
ATOM 603 C C . ILE A 1 81 ? -0.058 6.843 4.556 1.00 83.19 81 ILE A C 1
ATOM 605 O O . ILE A 1 81 ? -1.253 6.589 4.462 1.00 83.19 81 ILE A O 1
ATOM 609 N N . SER A 1 82 ? 0.787 6.563 3.560 1.00 80.69 82 SER A N 1
ATOM 610 C CA . SER A 1 82 ? 0.377 5.983 2.275 1.00 80.69 82 SER A CA 1
ATOM 611 C C . SER A 1 82 ? -0.258 4.595 2.415 1.00 80.69 82 SER A C 1
ATOM 613 O O . SER A 1 82 ? -1.126 4.226 1.621 1.00 80.69 82 SER A O 1
ATOM 615 N N . SER A 1 83 ? 0.186 3.814 3.402 1.00 82.69 83 SER A N 1
ATOM 616 C CA . SER A 1 83 ? -0.354 2.481 3.674 1.00 82.69 83 SER A CA 1
ATOM 617 C C . SER A 1 83 ? -1.722 2.579 4.346 1.00 82.69 83 SER A C 1
ATOM 619 O O . SER A 1 83 ? -2.639 1.879 3.921 1.00 82.69 83 SER A O 1
ATOM 621 N N . VAL A 1 84 ? -1.881 3.495 5.311 1.00 84.50 84 VAL A N 1
ATOM 622 C CA . VAL A 1 84 ? -3.181 3.823 5.927 1.00 84.50 84 VAL A CA 1
ATOM 623 C C . VAL A 1 84 ? -4.156 4.318 4.859 1.00 84.50 84 VAL A C 1
ATOM 625 O O . VAL A 1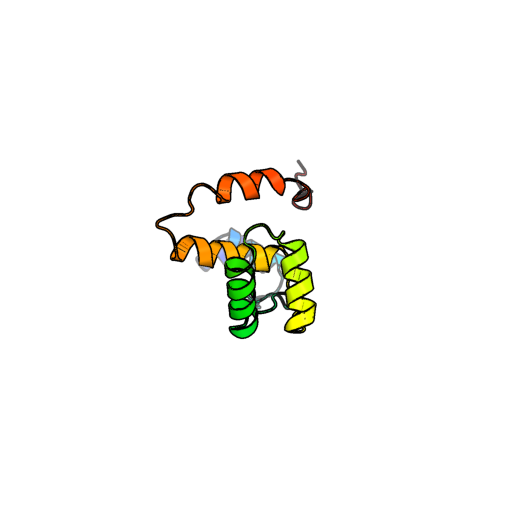 84 ? -5.230 3.749 4.701 1.00 84.50 84 VAL A O 1
ATOM 628 N N . HIS A 1 85 ? -3.747 5.281 4.030 1.00 85.00 85 HIS A N 1
ATOM 629 C CA . HIS A 1 85 ? -4.553 5.788 2.917 1.00 85.00 85 HIS A CA 1
ATOM 630 C C . HIS A 1 85 ? -5.044 4.665 1.991 1.00 85.00 85 HIS A C 1
ATOM 632 O O . HIS A 1 85 ? -6.223 4.591 1.653 1.00 85.00 85 HIS A O 1
ATOM 638 N N . ARG A 1 86 ? -4.146 3.760 1.578 1.00 82.12 86 ARG A N 1
ATOM 639 C CA . ARG A 1 86 ? -4.503 2.639 0.697 1.00 82.12 86 ARG A CA 1
ATOM 640 C C . ARG A 1 86 ? -5.470 1.662 1.370 1.00 82.12 86 ARG A C 1
ATOM 642 O O . ARG A 1 86 ? -6.376 1.175 0.695 1.00 82.12 86 ARG A O 1
ATOM 649 N N . ALA A 1 87 ? -5.279 1.382 2.659 1.00 84.12 87 ALA A N 1
ATOM 650 C CA . ALA A 1 87 ? -6.174 0.535 3.442 1.00 84.12 87 ALA A CA 1
ATOM 651 C C . ALA A 1 87 ? -7.578 1.151 3.527 1.00 84.12 87 ALA A C 1
ATOM 653 O O . ALA A 1 87 ? -8.544 0.509 3.115 1.00 84.12 87 ALA A O 1
ATOM 654 N N . LEU A 1 88 ? -7.666 2.425 3.922 1.00 83.81 88 LEU A N 1
ATOM 655 C CA . LEU A 1 88 ? -8.916 3.186 3.980 1.00 83.81 88 LEU A CA 1
ATOM 656 C C . LEU A 1 88 ? -9.622 3.225 2.624 1.00 83.81 88 LEU A C 1
ATOM 658 O O . LEU A 1 88 ? -10.809 2.921 2.532 1.00 83.81 88 LEU A O 1
ATOM 662 N N . HIS A 1 89 ? -8.889 3.527 1.549 1.00 81.06 89 HIS A N 1
ATOM 663 C CA . HIS A 1 89 ? -9.441 3.527 0.197 1.00 81.06 89 HIS A CA 1
ATOM 664 C C . HIS A 1 89 ? -10.013 2.154 -0.175 1.00 81.06 89 HIS A C 1
ATOM 666 O O . HIS A 1 89 ? -11.103 2.073 -0.741 1.00 81.06 89 HIS A O 1
ATOM 672 N N . GLY A 1 90 ? -9.307 1.068 0.155 1.00 77.62 90 GLY A N 1
ATOM 673 C CA . GLY A 1 90 ? -9.804 -0.294 -0.029 1.00 77.62 90 GLY A CA 1
ATOM 674 C C . GLY A 1 90 ? -11.108 -0.525 0.733 1.00 77.62 90 GLY A C 1
ATOM 675 O O . GLY A 1 90 ? -12.111 -0.898 0.132 1.00 77.62 90 GLY A O 1
ATOM 676 N N . MET A 1 91 ? -11.130 -0.236 2.028 1.00 78.44 91 MET A N 1
ATOM 677 C CA . MET A 1 91 ? -12.283 -0.479 2.900 1.00 78.44 91 MET A CA 1
ATOM 678 C C . MET A 1 91 ? -13.519 0.330 2.480 1.00 78.44 91 MET A C 1
ATOM 680 O O . MET A 1 91 ? -14.612 -0.225 2.345 1.00 78.44 91 MET A O 1
ATOM 684 N N . LEU A 1 92 ? -13.339 1.619 2.186 1.00 71.69 92 LEU A N 1
ATOM 685 C CA . LEU A 1 92 ? -14.412 2.521 1.763 1.00 71.69 92 LEU A CA 1
ATOM 686 C C . LEU A 1 92 ? -14.937 2.188 0.360 1.00 71.69 92 LEU A C 1
ATOM 688 O O . LEU A 1 92 ? -16.137 2.303 0.112 1.00 71.69 92 LEU A O 1
ATOM 692 N N . SER A 1 93 ? -14.069 1.720 -0.545 1.00 62.88 93 SER A N 1
ATOM 693 C CA . SER A 1 93 ? -14.480 1.302 -1.894 1.00 62.88 93 SER A CA 1
ATOM 694 C C . SER A 1 93 ? -15.295 0.006 -1.883 1.00 62.88 93 SER A C 1
ATOM 696 O O . SER A 1 93 ? -16.206 -0.144 -2.694 1.00 62.88 93 SER A O 1
ATOM 698 N N . HIS A 1 94 ? -15.011 -0.924 -0.963 1.00 56.47 94 HIS A N 1
ATOM 699 C CA . HIS A 1 94 ? -15.759 -2.185 -0.846 1.00 56.47 94 HIS A CA 1
ATOM 700 C C . HIS A 1 94 ? -17.063 -2.029 -0.038 1.00 56.47 94 HIS A C 1
ATOM 702 O O . HIS A 1 94 ? -18.020 -2.757 -0.293 1.00 56.47 94 HIS A O 1
ATOM 708 N N . ARG A 1 95 ? -17.149 -1.055 0.886 1.00 56.84 95 ARG A N 1
ATOM 709 C CA . ARG A 1 95 ? -18.373 -0.727 1.654 1.00 56.84 95 ARG A CA 1
ATOM 710 C C . ARG A 1 95 ? -19.303 0.284 0.946 1.00 56.84 95 ARG A C 1
ATOM 712 O O . ARG A 1 95 ? -20.251 0.794 1.546 1.00 56.84 95 ARG A O 1
ATOM 719 N N . ALA A 1 96 ? -19.072 0.593 -0.331 1.00 45.78 96 ALA A N 1
ATOM 720 C CA . ALA A 1 96 ? -19.773 1.659 -1.044 1.00 45.78 96 ALA A CA 1
ATOM 721 C C . ALA A 1 96 ? -21.250 1.337 -1.369 1.00 45.78 96 ALA A C 1
ATOM 723 O O . ALA A 1 96 ? -21.576 0.801 -2.428 1.00 45.78 96 ALA A O 1
ATOM 724 N N . ARG A 1 97 ? -22.163 1.799 -0.502 1.00 42.53 97 ARG A N 1
ATOM 725 C CA . ARG A 1 97 ? -23.464 2.359 -0.927 1.00 42.53 97 ARG A CA 1
ATOM 726 C C . ARG A 1 97 ? -23.817 3.732 -0.334 1.00 42.53 97 ARG A C 1
ATOM 728 O O . ARG A 1 97 ? -24.850 4.263 -0.717 1.00 42.53 97 ARG A O 1
ATOM 735 N N . MET A 1 98 ? -22.996 4.356 0.528 1.00 39.22 98 MET A N 1
ATOM 736 C CA . MET A 1 98 ? -23.449 5.599 1.191 1.00 39.22 98 MET A CA 1
ATOM 737 C C . MET A 1 98 ? -22.408 6.683 1.536 1.00 39.22 98 MET A C 1
ATOM 739 O O . MET A 1 98 ? -22.780 7.673 2.152 1.00 39.22 98 MET A O 1
ATOM 743 N N . MET A 1 99 ? -21.137 6.583 1.116 1.00 44.47 99 MET A N 1
ATOM 744 C CA . MET A 1 99 ? -20.081 7.543 1.522 1.00 44.47 99 MET A CA 1
ATOM 745 C C . MET A 1 99 ? -19.410 8.335 0.383 1.00 44.47 99 MET A C 1
ATOM 747 O O . MET A 1 99 ? -18.309 8.857 0.554 1.00 44.47 99 MET A O 1
ATOM 751 N N . GLN A 1 100 ? -20.063 8.505 -0.774 1.00 43.38 100 GLN A N 1
ATOM 752 C CA . GLN A 1 100 ? -19.487 9.298 -1.879 1.00 43.38 100 GLN A CA 1
ATOM 753 C C . GLN A 1 100 ? -19.267 10.793 -1.553 1.00 43.38 100 GLN A C 1
ATOM 755 O O . GLN A 1 100 ? -18.563 11.470 -2.293 1.00 43.38 100 GLN A O 1
ATOM 760 N N . ILE A 1 101 ? -19.788 11.311 -0.434 1.00 47.56 101 ILE A N 1
ATOM 761 C CA . ILE A 1 101 ? -19.637 12.724 -0.045 1.00 47.56 101 ILE A CA 1
ATOM 762 C C . ILE A 1 101 ? -18.352 13.001 0.766 1.00 47.56 101 ILE A C 1
ATOM 764 O O . ILE A 1 101 ? -17.803 14.096 0.662 1.00 47.56 101 ILE A O 1
ATOM 768 N N . CYS A 1 102 ? -17.801 12.036 1.517 1.00 47.50 102 CYS A N 1
ATOM 769 C CA . CYS A 1 102 ? -16.649 12.311 2.398 1.00 47.50 102 CYS A CA 1
ATOM 770 C C . CYS A 1 102 ? -15.286 12.299 1.681 1.00 47.50 102 CYS A C 1
ATOM 772 O O . CYS A 1 102 ? -14.374 13.011 2.098 1.00 47.50 102 CYS A O 1
ATOM 774 N N . ILE A 1 103 ? -15.141 11.553 0.578 1.00 49.72 103 ILE A N 1
ATOM 775 C CA . ILE A 1 103 ? -13.856 11.431 -0.137 1.00 49.72 103 ILE A CA 1
ATOM 776 C C . ILE A 1 103 ? -13.411 12.767 -0.751 1.00 49.72 103 ILE A C 1
ATOM 778 O O . ILE A 1 103 ? -12.232 13.097 -0.681 1.00 49.72 103 ILE A O 1
ATOM 782 N N . ILE A 1 104 ? -14.334 13.575 -1.289 1.00 49.16 104 ILE A N 1
ATOM 783 C CA . ILE A 1 104 ? -13.979 14.878 -1.883 1.00 49.16 104 ILE A CA 1
ATOM 784 C C . ILE A 1 104 ? -13.473 15.850 -0.804 1.00 49.16 104 ILE A C 1
ATOM 786 O O . ILE A 1 104 ? -12.564 16.631 -1.063 1.00 49.16 104 ILE A O 1
ATOM 790 N N . ARG A 1 105 ? -13.998 15.765 0.425 1.00 43.06 105 ARG A N 1
ATOM 791 C CA . ARG A 1 105 ? -13.606 16.654 1.527 1.00 43.06 105 ARG A CA 1
ATOM 792 C C . ARG A 1 105 ? -12.247 16.276 2.127 1.00 43.06 105 ARG A C 1
ATOM 794 O O . ARG A 1 105 ? -11.409 17.147 2.319 1.00 43.06 105 ARG A O 1
ATOM 801 N N . LEU A 1 106 ? -11.979 14.979 2.304 1.00 47.47 106 LEU A N 1
ATOM 802 C CA . LEU A 1 106 ? -10.679 14.494 2.790 1.00 47.47 106 LEU A CA 1
ATOM 803 C C . LEU A 1 106 ? -9.547 14.687 1.768 1.00 47.47 106 LEU A C 1
ATOM 805 O O . LEU A 1 106 ? -8.406 14.905 2.170 1.00 47.47 106 LEU A O 1
ATOM 809 N N . PHE A 1 107 ? -9.839 14.632 0.464 1.00 48.62 107 PHE A N 1
ATOM 810 C CA . PHE A 1 107 ? -8.826 14.846 -0.575 1.00 48.62 107 PHE A CA 1
ATOM 811 C C . PHE A 1 107 ? -8.401 16.322 -0.678 1.00 48.62 107 PHE A C 1
ATOM 813 O O . PHE A 1 107 ? -7.222 16.596 -0.860 1.00 48.62 107 PHE A O 1
ATOM 820 N N . LEU A 1 108 ? -9.328 17.270 -0.479 1.00 49.78 108 LEU A N 1
ATOM 821 C CA . LEU A 1 108 ? -9.038 18.713 -0.492 1.00 49.78 108 LEU A CA 1
ATOM 822 C C . LEU A 1 108 ? -8.329 19.214 0.781 1.00 49.78 108 LEU A C 1
ATOM 824 O O . LEU A 1 108 ? -7.528 20.140 0.697 1.00 49.78 108 LEU A O 1
ATOM 828 N N . GLU A 1 109 ? -8.576 18.606 1.946 1.00 45.59 109 GLU A N 1
ATOM 829 C CA . GLU A 1 109 ? -7.927 19.003 3.212 1.00 45.59 109 GLU A CA 1
ATOM 830 C C . GLU A 1 109 ? -6.524 18.397 3.426 1.00 45.59 109 GLU A C 1
ATOM 832 O O . GLU A 1 109 ? -5.805 18.840 4.318 1.00 45.59 109 GLU A O 1
ATOM 837 N N . ASN A 1 110 ? -6.090 17.436 2.596 1.00 46.97 110 ASN A N 1
ATOM 838 C CA . ASN A 1 110 ? -4.761 16.805 2.687 1.00 46.97 110 ASN A CA 1
ATOM 839 C C . ASN A 1 110 ? -3.795 17.198 1.547 1.00 46.97 110 ASN A C 1
ATOM 841 O O . ASN A 1 110 ? -2.727 16.598 1.421 1.00 46.97 110 ASN A O 1
ATOM 845 N N . ASP A 1 111 ? -4.116 18.216 0.740 1.00 45.06 111 ASP A N 1
ATOM 846 C CA . ASP A 1 111 ? -3.279 18.683 -0.381 1.00 45.06 111 ASP A CA 1
ATOM 847 C C . ASP A 1 111 ? -2.074 19.548 0.066 1.00 45.06 111 ASP A C 1
ATOM 849 O O . ASP A 1 111 ? -1.738 20.575 -0.527 1.00 45.06 111 ASP A O 1
ATOM 853 N N . LEU A 1 112 ? -1.380 19.130 1.132 1.00 44.22 112 LEU A N 1
ATOM 854 C CA . LEU A 1 112 ? -0.047 19.637 1.447 1.00 44.22 112 LEU A CA 1
ATOM 855 C C . LEU A 1 112 ? 0.959 18.481 1.491 1.00 44.22 112 LEU A C 1
ATOM 857 O O . LEU A 1 112 ? 1.068 17.735 2.460 1.00 44.22 112 LEU A O 1
ATOM 861 N N . VAL A 1 113 ? 1.766 18.441 0.428 1.00 40.06 113 VAL A N 1
ATOM 862 C CA . VAL A 1 113 ? 3.002 17.665 0.239 1.00 40.06 113 VAL A CA 1
ATOM 863 C C . VAL A 1 113 ? 2.829 16.242 -0.319 1.00 40.06 113 VAL A C 1
ATOM 865 O O . VAL A 1 113 ? 3.200 15.246 0.295 1.00 40.06 113 VAL A O 1
ATOM 868 N N . PHE A 1 114 ? 2.447 16.156 -1.597 1.00 35.72 114 PHE A N 1
ATOM 869 C CA . PHE A 1 114 ? 3.124 15.230 -2.522 1.00 35.72 114 PHE A CA 1
ATOM 870 C C . PHE A 1 114 ? 3.881 16.027 -3.597 1.00 35.72 114 PHE A C 1
ATOM 872 O O . PHE A 1 114 ? 3.704 15.864 -4.800 1.00 35.72 114 PHE A O 1
ATOM 879 N N . GLY A 1 115 ? 4.711 16.963 -3.131 1.00 41.16 115 GLY A N 1
ATOM 880 C CA . GLY A 1 115 ? 5.659 17.700 -3.954 1.00 41.16 115 GLY A CA 1
ATOM 881 C C . GLY A 1 115 ? 7.046 17.062 -3.884 1.00 41.16 115 GLY A C 1
ATOM 882 O O . GLY A 1 115 ? 7.657 17.062 -2.822 1.00 41.16 115 GLY A O 1
ATOM 883 N N . GLN A 1 116 ? 7.535 16.620 -5.049 1.00 35.47 116 GLN A N 1
ATOM 884 C CA . GLN A 1 116 ? 8.931 16.312 -5.414 1.00 35.47 116 GLN A CA 1
ATOM 885 C C . GLN A 1 116 ? 9.524 14.959 -4.960 1.00 35.47 116 GLN A C 1
ATOM 887 O O . GLN A 1 116 ? 10.045 14.815 -3.860 1.00 35.47 116 GLN A O 1
ATOM 892 N N . SER A 1 117 ? 9.613 13.999 -5.892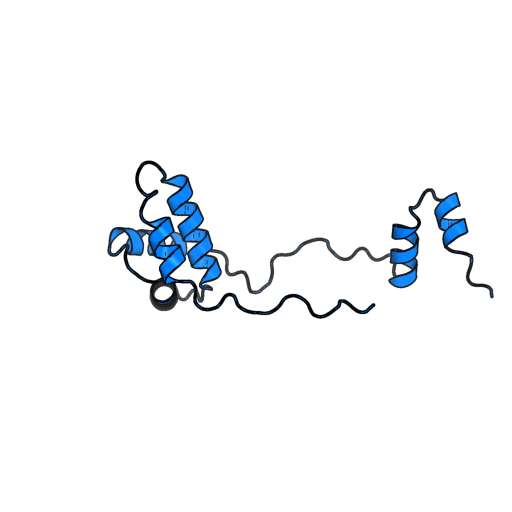 1.00 40.66 117 SER A N 1
ATOM 893 C CA . SER A 1 117 ? 10.922 13.572 -6.441 1.00 40.66 117 SER A CA 1
ATOM 894 C C . SER A 1 117 ? 10.789 12.558 -7.594 1.00 40.66 117 SER A C 1
ATOM 896 O O . SER A 1 117 ? 11.074 11.381 -7.450 1.00 40.66 117 SER A O 1
ATOM 898 N N . GLU A 1 118 ? 10.407 13.025 -8.780 1.00 38.44 118 GLU A N 1
ATOM 899 C CA . GLU A 1 118 ? 10.567 12.327 -10.071 1.00 38.44 118 GLU A CA 1
ATOM 900 C C . GLU A 1 118 ? 10.465 13.448 -11.128 1.00 38.44 118 GLU A C 1
ATOM 902 O O . GLU A 1 118 ? 9.461 14.139 -11.178 1.00 38.44 118 GLU A O 1
ATOM 907 N N . THR A 1 119 ? 11.423 13.821 -11.976 1.00 38.78 119 THR A N 1
ATOM 908 C CA . THR A 1 119 ? 12.610 13.184 -12.544 1.00 38.78 119 THR A CA 1
ATOM 909 C C . THR A 1 119 ? 13.525 14.294 -13.097 1.00 38.78 119 THR A C 1
ATOM 911 O O . THR A 1 119 ? 13.135 15.055 -13.981 1.00 38.78 119 THR A O 1
ATOM 914 N N . THR A 1 120 ? 14.776 14.391 -12.648 1.00 46.31 120 THR A N 1
ATOM 915 C CA . THR A 1 120 ? 15.829 15.089 -13.403 1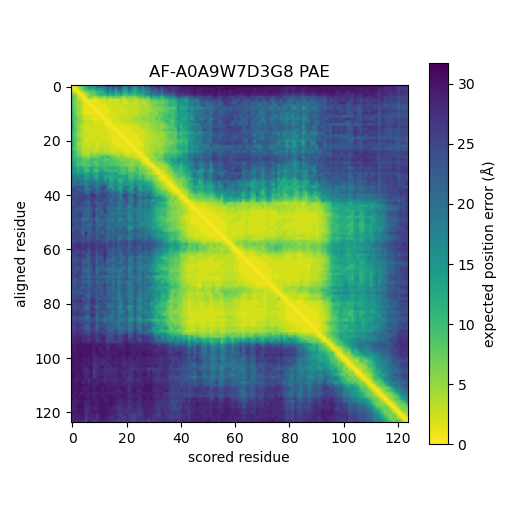.00 46.31 120 THR A CA 1
ATOM 916 C C . THR A 1 120 ? 16.554 14.072 -14.273 1.00 46.31 120 THR A C 1
ATOM 918 O O . THR A 1 120 ? 17.505 13.432 -13.840 1.00 46.31 120 THR A O 1
ATOM 921 N N . LYS A 1 121 ? 16.106 13.919 -15.525 1.00 43.09 121 LYS A N 1
ATOM 922 C CA . LYS A 1 121 ? 16.989 13.649 -16.676 1.00 43.09 121 LYS A CA 1
ATOM 923 C C . LYS A 1 121 ? 16.220 13.778 -17.991 1.00 43.09 121 LYS A C 1
ATOM 925 O O . LYS A 1 121 ? 15.848 12.804 -18.636 1.00 43.09 121 LYS A O 1
ATOM 930 N N . ARG A 1 122 ? 16.025 15.026 -18.412 1.00 39.28 122 ARG A N 1
ATOM 931 C CA . ARG A 1 122 ? 15.842 15.384 -19.820 1.00 39.28 122 ARG A CA 1
ATOM 932 C C . ARG A 1 122 ? 17.103 16.145 -20.218 1.00 39.28 122 ARG A C 1
ATOM 934 O O . ARG A 1 122 ? 17.222 17.326 -19.927 1.00 39.28 122 ARG A O 1
ATOM 941 N N . MET A 1 123 ? 18.075 15.434 -20.779 1.00 43.22 123 MET A N 1
ATOM 942 C CA . MET A 1 123 ? 19.238 16.044 -21.418 1.00 43.22 123 MET A CA 1
ATOM 943 C C . MET A 1 123 ? 19.020 15.863 -22.917 1.00 43.22 123 MET A C 1
ATOM 945 O O . MET A 1 123 ? 18.961 14.734 -23.407 1.00 43.22 123 MET A O 1
ATOM 949 N N . ARG A 1 124 ? 18.760 16.983 -23.585 1.00 45.62 124 ARG A N 1
ATOM 950 C CA . ARG A 1 124 ? 18.902 17.146 -25.026 1.00 45.62 124 ARG A CA 1
ATOM 951 C C . ARG A 1 124 ? 20.192 17.917 -25.245 1.00 45.62 124 ARG A C 1
ATOM 953 O O . ARG A 1 124 ? 20.481 18.768 -24.374 1.00 45.62 124 ARG A O 1
#

Mean predicted aligned error: 16.35 Å

Foldseek 3Di:
DDDPPLVVVCVVVVHDPVRSVVCVVVVDPDDDPPDDDPPLPDDCDPVLLVVLVVCCVVPVPDDLVVSQVVSCVPVVDNDDSVVSVVSVCVVCVVVPDPPPPVVVVNVVVPPDDPDDDDDPDDDD

Sequence (124 aa):
MAGQDWLAVAASNAVSASTARCITAKGSIEQQPRGGVRSVCIKMTVEVMSKLEEYLDEQADMTMAVMKEWLLRDTSADVTISSVHRALHGMLSHRARMMQICIIRLFLENDLVFGQSETTKRMR

Solvent-accessible surface area (backbone atoms only — not comparable to full-atom values): 8150 Å² total; per-residue (Å²): 131,82,81,71,63,59,64,61,54,14,62,77,67,76,42,51,66,69,57,41,50,48,40,64,73,62,73,50,89,74,77,72,80,83,79,80,82,60,92,83,64,73,75,85,42,71,67,60,52,50,52,54,49,52,44,46,76,74,46,73,83,66,50,60,69,56,53,34,54,49,39,30,73,76,68,68,46,86,60,52,58,70,54,53,51,52,50,50,52,52,54,55,64,75,66,65,85,82,59,84,72,56,59,64,54,57,57,66,75,59,78,75,79,94,75,86,92,84,81,96,80,87,84,129

Organism: NCBI:txid1490495

Radius of gyration: 24.16 Å; Cα contacts (8 Å, |Δi|>4): 53; chains: 1; bounding box: 64×35×57 Å

Secondary structure (DSSP, 8-state):
-----HHHHHHHTT--HHHHHHHHHHT----PPP----TT-----HHHHHHHHHHHHH-TT--HHHHHHHHHHHH-----HHHHHHHHHHHHHHT-SS-TTHHHHHHHHT-S-----S------

pLDDT: mean 71.35, std 17.72, range [35.47, 90.31]